Protein AF-A0A7C6KD72-F1 (afdb_monomer_lite)

Foldseek 3Di:
DDQPPPPVVDDPVLLVLLVQLLVCLVVVHDLVPRPQDQPQDPVRDGDPSVSSNVSSSSSVVCNVVPPD

pLD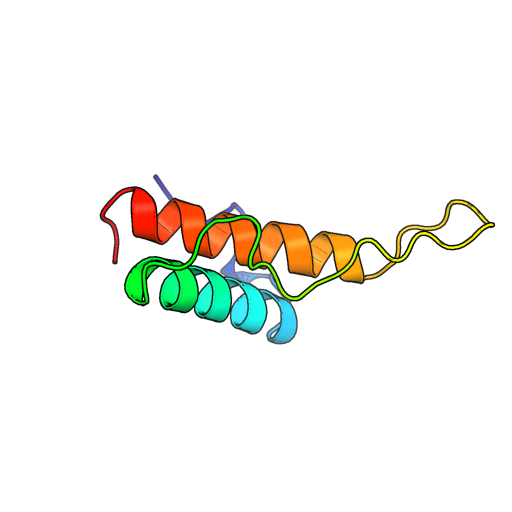DT: mean 81.41, std 12.55, range [50.91, 94.88]

Radius of gyration: 12.39 Å; chains: 1; bounding box: 29×22×35 Å

Secondary structure (DSSP, 8-state):
-PSPTTGGGS-HHHHHHHHHHHHHHHTT--GGG--------TT-PPPTHHHHHHHHHHHHHHHHTT--

Structure (mmCIF, N/CA/C/O backbone):
data_AF-A0A7C6KD72-F1
#
_entry.id   AF-A0A7C6KD72-F1
#
loop_
_atom_site.group_PDB
_atom_site.id
_atom_site.type_symbol
_atom_site.label_atom_id
_atom_site.label_alt_id
_atom_site.label_comp_id
_atom_site.label_asym_id
_atom_site.label_entity_id
_atom_site.label_seq_id
_atom_site.pdbx_PDB_ins_code
_atom_site.Cartn_x
_atom_site.Cartn_y
_atom_site.Cartn_z
_atom_site.occupancy
_atom_site.B_iso_or_equiv
_atom_site.auth_seq_id
_atom_site.auth_comp_id
_atom_site.auth_asym_id
_atom_site.auth_atom_id
_atom_site.pdbx_PDB_model_num
ATOM 1 N N . MET A 1 1 ? 2.466 -3.658 16.190 1.00 50.91 1 MET A N 1
ATOM 2 C CA . MET A 1 1 ? 3.469 -4.255 15.274 1.00 50.91 1 MET A CA 1
ATOM 3 C C . MET A 1 1 ? 4.355 -3.133 14.764 1.00 50.91 1 MET A C 1
ATOM 5 O O . MET A 1 1 ? 3.823 -2.086 14.415 1.00 50.91 1 MET A O 1
ATOM 9 N N . ASN A 1 2 ? 5.674 -3.330 14.781 1.00 59.94 2 ASN A N 1
ATOM 10 C CA . ASN A 1 2 ? 6.641 -2.347 14.288 1.00 59.94 2 ASN A CA 1
ATOM 11 C C . ASN A 1 2 ? 6.448 -2.078 12.787 1.00 59.94 2 ASN A C 1
ATOM 13 O O . ASN A 1 2 ? 5.917 -2.924 12.065 1.00 59.94 2 ASN A O 1
ATOM 17 N N . LEU A 1 3 ? 6.883 -0.898 12.330 1.00 65.00 3 LEU A N 1
ATOM 18 C CA . LEU A 1 3 ? 7.088 -0.623 10.904 1.00 65.00 3 LEU A CA 1
ATOM 19 C C . LEU A 1 3 ? 7.850 -1.798 10.256 1.00 65.00 3 LEU A C 1
ATOM 21 O O . LEU A 1 3 ? 8.679 -2.404 10.942 1.00 65.00 3 LEU A O 1
ATOM 25 N N . PRO A 1 4 ? 7.614 -2.112 8.966 1.00 65.81 4 PRO A N 1
ATOM 26 C CA . PRO A 1 4 ? 8.381 -3.141 8.270 1.00 65.81 4 PRO A CA 1
ATOM 27 C C . PRO A 1 4 ? 9.883 -2.931 8.492 1.00 65.81 4 PRO A C 1
ATOM 29 O O . PRO A 1 4 ? 10.358 -1.788 8.438 1.00 65.81 4 PRO A O 1
ATOM 32 N N . ASP A 1 5 ? 10.622 -4.013 8.754 1.00 65.00 5 ASP A N 1
ATOM 33 C CA . ASP A 1 5 ? 12.061 -3.934 9.005 1.00 65.00 5 ASP A CA 1
ATOM 34 C C . ASP A 1 5 ? 12.745 -3.102 7.912 1.00 65.00 5 ASP A C 1
ATOM 36 O O . ASP A 1 5 ? 12.520 -3.286 6.712 1.00 65.00 5 ASP A O 1
ATOM 40 N N . ARG A 1 6 ? 13.576 -2.144 8.341 1.00 69.88 6 ARG A N 1
ATOM 41 C CA . ARG A 1 6 ? 14.284 -1.194 7.466 1.00 69.88 6 ARG A CA 1
ATOM 42 C C . ARG A 1 6 ? 13.386 -0.240 6.663 1.00 69.88 6 ARG A C 1
ATOM 44 O O . ARG A 1 6 ? 13.860 0.307 5.669 1.00 69.88 6 ARG A O 1
ATOM 51 N N . TYR A 1 7 ? 12.160 0.071 7.098 1.00 65.25 7 TYR A N 1
ATOM 52 C CA . TYR A 1 7 ? 11.335 1.142 6.499 1.00 65.25 7 TYR A CA 1
ATOM 53 C C . TYR A 1 7 ? 12.111 2.464 6.309 1.00 65.25 7 TYR A C 1
ATOM 55 O O . TYR A 1 7 ? 11.982 3.151 5.296 1.00 65.25 7 TYR A O 1
ATOM 63 N N . GLN A 1 8 ? 13.003 2.794 7.249 1.00 70.31 8 GLN A N 1
ATOM 64 C CA . GLN A 1 8 ? 13.880 3.968 7.166 1.00 70.31 8 GLN A CA 1
ATOM 65 C C . GLN A 1 8 ? 14.961 3.885 6.072 1.00 70.31 8 GLN A C 1
ATOM 67 O O . GLN A 1 8 ? 15.527 4.912 5.706 1.00 70.31 8 GLN A O 1
ATOM 72 N N . GLN A 1 9 ? 15.237 2.701 5.527 1.00 77.25 9 GLN A N 1
ATOM 73 C CA . GLN A 1 9 ? 16.160 2.478 4.406 1.00 77.25 9 GLN A CA 1
ATOM 74 C C . GLN A 1 9 ? 15.413 2.352 3.072 1.00 77.25 9 GLN A C 1
ATOM 76 O O . GLN A 1 9 ? 16.040 2.272 2.019 1.00 77.25 9 GLN A O 1
ATOM 81 N N . TRP A 1 10 ? 14.073 2.346 3.083 1.00 81.00 10 TRP A N 1
ATOM 82 C CA . TRP A 1 10 ? 13.298 2.305 1.848 1.00 81.00 10 TRP A CA 1
ATOM 83 C C . TRP A 1 10 ? 13.537 3.572 1.036 1.00 81.00 10 TRP A C 1
ATOM 85 O O . TRP A 1 10 ? 13.560 4.679 1.590 1.00 81.00 10 TRP A O 1
ATOM 95 N N . ASN A 1 11 ? 13.638 3.406 -0.285 1.00 82.50 11 ASN A N 1
ATOM 96 C CA . ASN A 1 11 ? 13.628 4.520 -1.225 1.00 82.50 11 ASN A CA 1
ATOM 97 C C . ASN A 1 11 ? 12.350 5.366 -0.995 1.00 82.50 11 ASN A C 1
ATOM 99 O O . ASN A 1 11 ? 11.277 4.788 -0.773 1.00 82.50 11 ASN A O 1
ATOM 103 N N . PRO A 1 12 ? 12.430 6.711 -1.050 1.00 84.94 12 PRO A N 1
ATOM 104 C CA . PRO A 1 12 ? 11.271 7.605 -0.980 1.00 84.94 12 PRO A CA 1
ATOM 105 C C . PRO A 1 12 ? 10.041 7.145 -1.778 1.00 84.94 12 PRO A C 1
ATOM 107 O O . PRO A 1 12 ? 8.916 7.266 -1.293 1.00 84.94 12 PRO A O 1
ATOM 110 N N . ALA A 1 13 ? 10.239 6.548 -2.957 1.00 85.19 13 ALA A N 1
ATOM 111 C CA . ALA A 1 13 ? 9.150 6.044 -3.792 1.00 85.19 13 ALA A CA 1
ATOM 112 C C . ALA A 1 13 ? 8.336 4.918 -3.115 1.00 85.19 13 ALA A C 1
ATOM 114 O O . ALA A 1 13 ? 7.105 4.910 -3.184 1.00 85.19 13 ALA A O 1
ATOM 115 N N . TRP A 1 14 ? 8.995 3.996 -2.404 1.00 86.69 14 TRP A N 1
ATOM 116 C CA . TRP A 1 14 ? 8.328 2.912 -1.670 1.00 86.69 14 TRP A CA 1
ATOM 117 C C . TRP A 1 14 ? 7.614 3.424 -0.420 1.00 86.69 14 TRP A C 1
ATOM 119 O O . TRP A 1 14 ? 6.511 2.978 -0.115 1.00 86.69 14 TRP A O 1
ATOM 129 N N . ARG A 1 15 ? 8.179 4.426 0.264 1.00 88.81 15 ARG A N 1
ATOM 130 C CA . ARG A 1 15 ? 7.475 5.103 1.368 1.00 88.81 15 ARG A CA 1
ATOM 131 C C . ARG A 1 15 ? 6.210 5.803 0.875 1.00 88.81 15 ARG A C 1
ATOM 133 O O . ARG A 1 15 ? 5.195 5.797 1.563 1.00 88.81 15 ARG A O 1
ATOM 140 N N . GLY A 1 16 ? 6.249 6.372 -0.332 1.00 90.88 16 GLY A N 1
ATOM 141 C CA . GLY A 1 16 ? 5.067 6.917 -0.998 1.00 90.88 16 GLY A CA 1
ATOM 142 C C . GLY A 1 16 ? 3.984 5.859 -1.221 1.00 90.88 16 GLY A C 1
ATOM 143 O O . GLY A 1 16 ? 2.821 6.102 -0.909 1.00 90.88 16 GLY A O 1
ATOM 144 N N . ALA A 1 17 ? 4.362 4.667 -1.691 1.00 92.25 17 ALA A N 1
ATOM 145 C CA . ALA A 1 17 ? 3.433 3.546 -1.844 1.00 92.25 17 ALA A CA 1
ATOM 146 C C . ALA A 1 17 ? 2.820 3.107 -0.507 1.00 92.25 17 ALA A C 1
ATOM 148 O O . ALA A 1 17 ? 1.607 2.938 -0.426 1.00 92.25 17 ALA A O 1
ATOM 149 N N . PHE A 1 18 ? 3.632 3.011 0.547 1.00 92.44 18 PHE A N 1
ATOM 150 C CA . PHE A 1 18 ? 3.169 2.703 1.902 1.00 92.44 18 PHE A CA 1
ATOM 151 C C . PHE A 1 18 ? 2.130 3.711 2.406 1.00 92.44 18 PHE A C 1
ATOM 153 O O . PHE A 1 18 ? 1.039 3.325 2.820 1.00 92.44 18 PHE A O 1
ATOM 160 N N . LYS A 1 19 ? 2.410 5.016 2.286 1.00 92.69 19 LYS A N 1
ATOM 161 C CA . LYS A 1 19 ? 1.455 6.075 2.658 1.00 92.69 19 LYS A CA 1
ATOM 162 C C . LYS A 1 19 ? 0.147 5.989 1.868 1.00 92.69 19 LYS A C 1
ATOM 164 O O . LYS A 1 19 ? -0.921 6.163 2.443 1.00 92.69 19 LYS A O 1
ATOM 169 N N . LYS A 1 20 ? 0.215 5.680 0.569 1.00 94.06 20 LYS A N 1
ATOM 170 C CA . LYS A 1 20 ? -0.982 5.459 -0.259 1.00 94.06 20 LYS A CA 1
ATOM 171 C C . LYS A 1 20 ? -1.799 4.254 0.210 1.00 94.06 20 LYS A C 1
ATOM 173 O O . LYS A 1 20 ? -3.019 4.302 0.136 1.00 94.06 20 LYS A O 1
ATOM 178 N N . GLY A 1 21 ? -1.146 3.199 0.696 1.00 93.62 21 GLY A N 1
ATOM 179 C CA . GLY A 1 21 ? -1.813 2.041 1.291 1.00 93.62 21 GLY A CA 1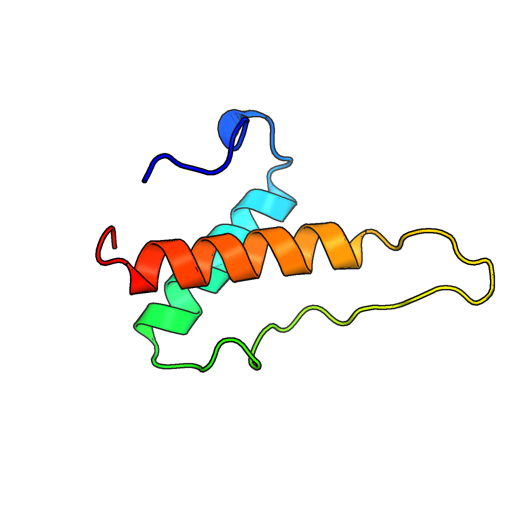
ATOM 180 C C . GLY A 1 21 ? -2.583 2.397 2.558 1.00 93.62 21 GLY A C 1
ATOM 181 O O . GLY A 1 21 ? -3.745 2.024 2.695 1.00 93.62 21 GLY A O 1
ATOM 182 N N . ILE A 1 22 ? -1.958 3.184 3.442 1.00 94.31 22 ILE A N 1
ATOM 183 C CA . ILE A 1 22 ? -2.614 3.727 4.641 1.00 94.31 22 ILE A CA 1
ATOM 184 C C . ILE A 1 22 ? -3.849 4.539 4.249 1.00 94.31 22 ILE A C 1
ATOM 186 O O . ILE A 1 22 ? -4.926 4.311 4.792 1.00 94.31 22 ILE A O 1
ATOM 190 N N . GLN A 1 23 ? -3.703 5.468 3.299 1.00 94.88 23 GLN A N 1
ATOM 191 C CA . GLN A 1 23 ? -4.811 6.317 2.864 1.00 94.88 23 GLN A CA 1
ATOM 192 C C . GLN A 1 23 ? -5.960 5.488 2.283 1.00 94.88 23 GLN A C 1
ATOM 194 O O . GLN A 1 23 ? -7.099 5.678 2.679 1.00 94.88 23 GLN A O 1
ATOM 199 N N . ALA A 1 24 ? -5.659 4.502 1.436 1.00 94.44 24 ALA A N 1
ATOM 200 C CA . ALA A 1 24 ? -6.679 3.640 0.850 1.00 94.44 24 ALA A CA 1
ATOM 201 C C . ALA A 1 24 ? -7.495 2.878 1.905 1.00 94.44 24 ALA A C 1
ATOM 203 O O . ALA A 1 24 ? -8.706 2.755 1.762 1.00 94.44 24 ALA A O 1
ATOM 204 N N . HIS A 1 25 ? -6.860 2.400 2.980 1.00 93.94 25 HIS A N 1
ATOM 205 C CA . HIS A 1 25 ? -7.594 1.799 4.094 1.00 93.94 25 HIS A CA 1
ATOM 206 C C . HIS A 1 25 ? -8.500 2.822 4.798 1.00 93.94 25 HIS A C 1
ATOM 208 O O . HIS A 1 25 ? -9.664 2.528 5.060 1.00 93.94 25 HIS A O 1
ATOM 214 N N . ARG A 1 26 ? -7.992 4.034 5.068 1.00 91.75 26 ARG A N 1
ATOM 215 C CA . ARG A 1 26 ? -8.778 5.128 5.676 1.00 91.75 26 ARG A CA 1
ATOM 216 C C . ARG A 1 26 ? -9.973 5.532 4.810 1.00 91.75 26 ARG A C 1
ATOM 218 O O . ARG A 1 26 ? -11.019 5.863 5.353 1.00 91.75 26 ARG A O 1
ATOM 225 N N . ASP A 1 27 ? -9.826 5.442 3.492 1.00 94.31 27 ASP A N 1
ATOM 226 C CA . ASP A 1 27 ? -10.882 5.704 2.511 1.00 94.31 27 ASP A CA 1
ATOM 227 C C . ASP A 1 27 ? -11.866 4.522 2.359 1.00 94.31 27 ASP A C 1
ATOM 229 O O . ASP A 1 27 ? -12.790 4.583 1.551 1.00 94.31 27 ASP A O 1
ATOM 233 N N . GLY A 1 28 ? -11.675 3.424 3.104 1.00 94.50 28 GLY A N 1
ATOM 234 C CA . GLY A 1 28 ? -12.529 2.234 3.049 1.00 94.50 28 GLY A CA 1
ATOM 235 C C . GLY A 1 28 ? -12.320 1.363 1.807 1.00 94.50 28 GLY A C 1
ATOM 236 O O . GLY A 1 28 ? -13.143 0.492 1.518 1.00 94.50 28 GLY A O 1
ATOM 237 N N . LEU A 1 29 ? -11.233 1.569 1.057 1.00 94.62 29 LEU A N 1
ATOM 238 C CA . LEU A 1 29 ? -10.934 0.780 -0.135 1.00 94.62 29 LEU A CA 1
ATOM 239 C C . LEU A 1 29 ? -10.411 -0.617 0.237 1.00 94.62 29 LEU A C 1
ATOM 241 O O . LEU A 1 29 ? -9.621 -0.765 1.177 1.00 94.62 29 LEU A O 1
ATOM 245 N N . PRO A 1 30 ? -10.778 -1.657 -0.533 1.00 93.12 30 PRO A N 1
ATOM 246 C CA . PRO A 1 30 ? -10.285 -3.008 -0.300 1.00 93.12 30 PRO A CA 1
ATOM 247 C C . PRO A 1 30 ? -8.797 -3.142 -0.660 1.00 93.12 30 PRO A C 1
ATOM 249 O O . PRO A 1 30 ? -8.269 -2.416 -1.500 1.00 93.12 30 PRO A O 1
ATOM 252 N N . LEU A 1 31 ? -8.122 -4.157 -0.106 1.00 89.56 31 LEU A N 1
ATOM 253 C CA . LEU A 1 31 ? -6.717 -4.481 -0.415 1.00 89.56 31 LEU A CA 1
ATOM 254 C C . LEU A 1 31 ? -6.474 -4.765 -1.918 1.00 89.56 31 LEU A C 1
ATOM 256 O O . LEU A 1 31 ? -5.352 -4.634 -2.411 1.00 89.56 31 LEU A O 1
ATOM 260 N N . SER A 1 32 ? -7.515 -5.159 -2.658 1.00 88.88 32 SER A N 1
ATOM 261 C CA . SER A 1 32 ? -7.474 -5.354 -4.113 1.00 88.88 32 SER A CA 1
ATOM 262 C C . SER A 1 32 ? -7.409 -4.046 -4.908 1.00 88.88 32 SER A C 1
ATOM 264 O O . SER A 1 32 ? -7.008 -4.085 -6.065 1.00 88.88 32 SER A O 1
ATOM 266 N N . ALA A 1 33 ? -7.707 -2.893 -4.297 1.00 91.44 33 ALA A N 1
ATOM 267 C CA . ALA A 1 33 ? -7.594 -1.570 -4.921 1.00 91.44 33 ALA A CA 1
ATOM 268 C C . ALA A 1 33 ? -6.139 -1.082 -5.072 1.00 91.44 33 ALA A C 1
ATOM 270 O O . ALA A 1 33 ? -5.896 0.074 -5.416 1.00 91.44 33 ALA A O 1
ATOM 271 N N . CYS A 1 34 ? -5.157 -1.947 -4.797 1.00 89.56 34 CYS A N 1
ATOM 272 C CA . CYS A 1 34 ? -3.746 -1.665 -5.018 1.00 89.56 34 CYS A CA 1
ATOM 273 C C . CYS A 1 34 ? -3.512 -1.241 -6.483 1.00 89.56 34 CYS A C 1
ATOM 275 O O . CYS A 1 34 ? -3.704 -2.060 -7.380 1.00 89.56 34 CYS A O 1
ATOM 277 N N . PRO A 1 35 ? -3.024 -0.013 -6.746 1.00 86.94 35 PRO A N 1
ATOM 278 C CA . PRO A 1 35 ? -2.881 0.512 -8.108 1.00 86.94 35 PRO A CA 1
ATOM 279 C C . PRO A 1 35 ? -1.661 -0.054 -8.852 1.00 86.94 35 PRO A C 1
ATOM 281 O O . PRO A 1 35 ? -1.443 0.238 -10.025 1.00 86.94 35 PRO A O 1
ATOM 284 N N . TYR A 1 36 ? -0.811 -0.809 -8.156 1.00 86.44 36 TYR A N 1
ATOM 285 C CA . TYR A 1 36 ? 0.401 -1.389 -8.715 1.00 86.44 36 TYR A CA 1
ATOM 286 C C . TYR A 1 36 ? 0.105 -2.780 -9.286 1.00 86.44 36 TYR A C 1
ATOM 288 O O . TYR A 1 36 ? -0.302 -3.683 -8.556 1.00 86.44 36 TYR A O 1
ATOM 296 N N . GLU A 1 37 ? 0.344 -2.960 -10.583 1.00 78.69 37 GLU A N 1
ATOM 297 C CA . GLU A 1 37 ? 0.166 -4.241 -11.276 1.00 78.69 37 GLU A CA 1
ATOM 298 C C . GLU A 1 37 ? 1.445 -5.091 -11.238 1.00 78.69 37 GLU A C 1
ATOM 300 O O . GLU A 1 37 ? 2.553 -4.568 -11.408 1.00 78.69 37 GLU A O 1
ATOM 305 N N . ASP A 1 38 ? 1.312 -6.414 -11.071 1.00 75.50 38 ASP A N 1
ATOM 306 C CA . ASP A 1 38 ? 2.437 -7.356 -11.190 1.00 75.50 38 ASP A CA 1
ATOM 307 C C . ASP A 1 38 ? 2.816 -7.523 -12.667 1.00 75.50 38 ASP A C 1
ATOM 309 O O . ASP A 1 38 ? 2.378 -8.438 -13.363 1.00 75.50 38 ASP A O 1
ATOM 313 N N . LYS A 1 39 ? 3.626 -6.588 -13.168 1.00 67.69 39 LYS A N 1
ATOM 314 C CA . LYS A 1 39 ? 4.145 -6.627 -14.536 1.00 67.69 39 LYS A CA 1
ATOM 315 C C . LYS A 1 39 ? 5.299 -7.615 -14.589 1.00 67.69 39 LYS A C 1
ATOM 317 O O . LYS A 1 39 ? 6.459 -7.218 -14.474 1.00 67.69 39 LYS A O 1
ATOM 322 N N . ARG A 1 40 ? 5.007 -8.908 -14.709 1.00 64.44 4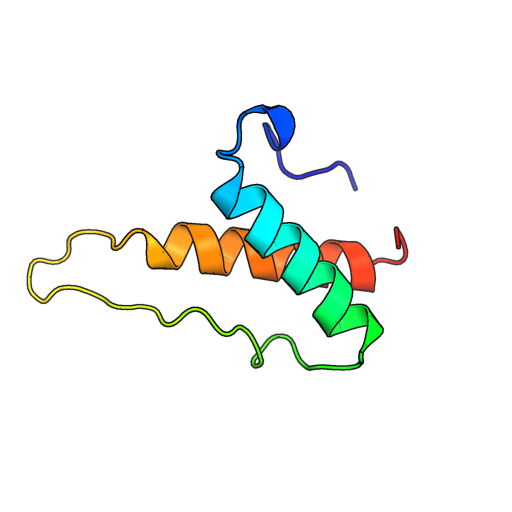0 ARG A N 1
ATOM 323 C CA . ARG A 1 40 ? 6.053 -9.893 -15.000 1.00 64.44 40 ARG A CA 1
ATOM 324 C C . ARG A 1 40 ? 6.556 -9.666 -16.412 1.00 64.44 40 ARG A C 1
ATOM 326 O O . ARG A 1 40 ? 5.776 -9.587 -17.357 1.00 64.44 40 ARG A O 1
ATOM 333 N N . LYS A 1 41 ? 7.870 -9.555 -16.549 1.00 61.44 41 LYS A N 1
ATOM 334 C CA . LYS A 1 41 ? 8.494 -9.655 -17.859 1.00 61.44 41 LYS A CA 1
ATOM 335 C C . LYS A 1 41 ? 8.495 -11.132 -18.290 1.00 61.44 41 LYS A C 1
ATOM 337 O O . LYS A 1 41 ? 8.614 -12.004 -17.425 1.00 61.44 41 LYS A O 1
ATOM 342 N N . PRO A 1 42 ? 8.404 -11.429 -19.599 1.00 61.69 42 PRO A N 1
ATOM 343 C CA . PRO A 1 42 ? 8.506 -12.799 -20.113 1.00 61.69 42 PRO A CA 1
ATOM 344 C C . PRO A 1 42 ? 9.827 -13.496 -19.742 1.00 61.69 42 PRO A C 1
ATOM 346 O O . PRO A 1 42 ? 9.895 -14.717 -19.719 1.00 61.69 42 PRO A O 1
ATOM 349 N N . ASP A 1 43 ? 10.863 -12.718 -19.416 1.00 71.94 43 ASP A N 1
ATOM 350 C CA . ASP A 1 43 ? 12.202 -13.175 -19.026 1.00 71.94 43 ASP A CA 1
ATOM 351 C C . ASP A 1 43 ? 12.317 -13.625 -17.550 1.00 71.94 43 ASP A C 1
ATOM 353 O O . ASP A 1 43 ? 13.412 -13.943 -17.086 1.00 71.94 43 ASP A O 1
ATOM 357 N N . GLY A 1 44 ? 11.217 -13.619 -16.785 1.00 64.38 44 GLY A N 1
ATOM 358 C CA . GLY A 1 44 ? 11.196 -14.019 -15.373 1.00 64.38 44 GLY A CA 1
ATOM 359 C C . GLY A 1 44 ? 11.857 -13.022 -14.413 1.00 64.38 44 GLY A C 1
ATOM 360 O O . GLY A 1 44 ? 11.885 -13.266 -13.203 1.00 64.38 44 GLY A O 1
ATOM 361 N N . ARG A 1 45 ? 12.365 -11.881 -14.902 1.00 62.78 45 ARG A N 1
ATOM 362 C CA . ARG A 1 45 ? 12.983 -10.863 -14.047 1.00 62.78 45 ARG A CA 1
ATOM 363 C C . ARG A 1 45 ? 11.916 -10.091 -13.279 1.00 62.78 45 ARG A C 1
ATOM 365 O O . ARG A 1 45 ? 10.871 -9.707 -13.808 1.00 62.78 45 ARG A O 1
ATOM 372 N N . LEU A 1 46 ? 12.207 -9.838 -12.005 1.00 59.28 46 LEU A N 1
ATOM 373 C CA . LEU A 1 46 ? 11.333 -9.083 -11.115 1.00 59.28 46 LEU A CA 1
ATOM 374 C C . LEU A 1 46 ? 11.206 -7.643 -11.621 1.00 59.28 46 LEU A C 1
ATOM 376 O O . LEU A 1 46 ? 12.200 -6.923 -11.739 1.00 59.28 46 LEU A O 1
ATOM 380 N N . SER A 1 47 ? 9.982 -7.204 -11.906 1.00 60.72 47 SER A N 1
ATOM 381 C CA . SER A 1 47 ? 9.719 -5.783 -12.091 1.00 60.72 47 SER A CA 1
ATOM 382 C C . SER A 1 47 ? 9.707 -5.088 -10.735 1.00 60.72 47 SER A C 1
ATOM 384 O O . SER A 1 47 ? 9.270 -5.641 -9.720 1.00 60.72 47 SER A O 1
ATOM 386 N N . TRP A 1 48 ? 10.162 -3.834 -10.733 1.00 65.81 48 TRP A N 1
ATOM 387 C CA . TRP A 1 48 ? 10.092 -2.938 -9.579 1.00 65.81 48 TRP A CA 1
ATOM 388 C C . TRP A 1 48 ? 8.688 -2.918 -8.952 1.00 65.81 48 TRP A C 1
ATOM 390 O O . TRP A 1 48 ? 8.562 -2.728 -7.745 1.00 65.81 48 TRP A O 1
ATOM 400 N N . SER A 1 49 ? 7.646 -3.192 -9.744 1.00 73.69 49 SER A N 1
ATOM 401 C CA . SER A 1 49 ? 6.244 -3.216 -9.342 1.00 73.69 49 SER A CA 1
ATOM 402 C C . SER A 1 49 ? 5.947 -4.073 -8.110 1.00 73.69 49 SER A C 1
ATOM 404 O O . SER A 1 49 ? 5.159 -3.640 -7.276 1.00 73.69 49 SER A O 1
ATOM 406 N N . ARG A 1 50 ? 6.595 -5.235 -7.912 1.00 80.56 50 ARG A N 1
ATOM 407 C CA . ARG A 1 50 ? 6.319 -6.069 -6.721 1.00 80.56 50 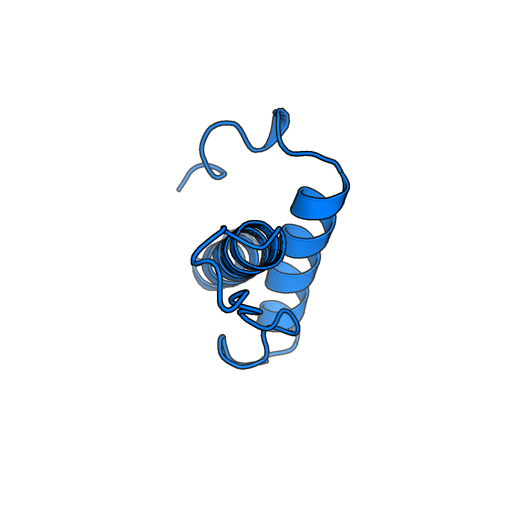ARG A CA 1
ATOM 408 C C . ARG A 1 50 ? 6.736 -5.402 -5.413 1.00 80.56 50 ARG A C 1
ATOM 410 O O . ARG A 1 50 ? 6.021 -5.541 -4.427 1.00 80.56 50 ARG A O 1
ATOM 417 N N . ALA A 1 51 ? 7.832 -4.644 -5.404 1.00 84.81 51 ALA A N 1
ATOM 418 C CA . ALA A 1 51 ? 8.248 -3.908 -4.212 1.00 84.81 51 ALA A CA 1
ATOM 419 C C . ALA A 1 51 ? 7.234 -2.810 -3.848 1.00 84.81 51 ALA A C 1
ATOM 421 O O . ALA A 1 51 ? 6.903 -2.640 -2.678 1.00 84.81 51 ALA A O 1
ATOM 422 N N . PHE A 1 52 ? 6.668 -2.129 -4.851 1.00 87.75 52 PH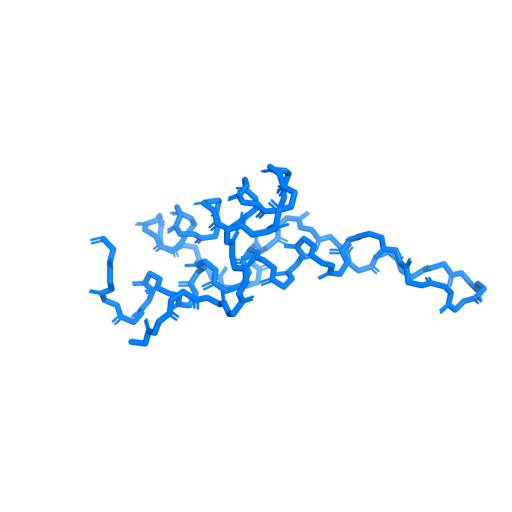E A N 1
ATOM 423 C CA . PHE A 1 52 ? 5.598 -1.150 -4.642 1.00 87.75 52 PHE A CA 1
ATOM 424 C C . PHE A 1 52 ? 4.287 -1.797 -4.173 1.00 87.75 52 PHE A C 1
ATOM 426 O O . PHE A 1 52 ? 3.647 -1.264 -3.270 1.00 87.75 52 PHE A O 1
ATOM 433 N N . ILE A 1 53 ? 3.915 -2.958 -4.732 1.00 90.50 53 ILE A N 1
ATOM 434 C CA . ILE A 1 53 ? 2.749 -3.740 -4.285 1.00 90.50 53 ILE A CA 1
ATOM 435 C C . ILE A 1 53 ? 2.900 -4.119 -2.812 1.00 90.50 53 ILE A C 1
ATOM 437 O O . ILE A 1 53 ? 1.976 -3.911 -2.028 1.00 90.50 53 ILE A O 1
ATOM 441 N N . THR A 1 54 ? 4.056 -4.663 -2.426 1.00 89.62 54 THR A N 1
ATOM 442 C CA . THR A 1 54 ? 4.329 -5.041 -1.034 1.00 89.62 54 THR A CA 1
ATOM 443 C C . THR A 1 54 ? 4.261 -3.822 -0.121 1.00 89.62 54 THR A C 1
ATOM 445 O O . THR A 1 54 ? 3.486 -3.833 0.828 1.00 89.62 54 THR A O 1
ATOM 448 N N . ALA A 1 55 ? 4.961 -2.736 -0.465 1.00 91.44 55 ALA A N 1
ATOM 449 C CA . ALA A 1 55 ? 4.957 -1.505 0.319 1.00 91.44 55 ALA A CA 1
ATOM 450 C C . ALA A 1 55 ? 3.544 -0.936 0.529 1.00 91.44 55 ALA A C 1
ATOM 452 O O . ALA A 1 55 ? 3.188 -0.561 1.644 1.00 91.44 55 ALA A O 1
ATOM 453 N N . TRP A 1 56 ? 2.719 -0.899 -0.521 1.00 94.00 56 TRP A N 1
ATOM 454 C CA . TRP A 1 56 ? 1.333 -0.435 -0.426 1.00 94.00 56 TRP A CA 1
ATOM 455 C C . TRP A 1 56 ? 0.484 -1.344 0.467 1.00 94.00 56 TRP A C 1
ATOM 457 O O . TRP A 1 56 ? -0.229 -0.862 1.345 1.00 94.00 56 TRP A O 1
ATOM 467 N N . ARG A 1 57 ? 0.595 -2.666 0.299 1.00 92.56 57 ARG A N 1
ATOM 468 C CA . ARG A 1 57 ? -0.146 -3.636 1.119 1.00 92.56 57 ARG A CA 1
ATOM 469 C C . ARG A 1 57 ? 0.259 -3.574 2.587 1.00 92.56 57 ARG A C 1
ATOM 471 O O . ARG A 1 57 ? -0.608 -3.703 3.446 1.00 92.56 57 ARG A O 1
ATOM 478 N N . ASP A 1 58 ? 1.538 -3.358 2.873 1.00 91.75 58 ASP A N 1
ATOM 479 C CA . ASP A 1 58 ? 2.031 -3.189 4.239 1.00 91.75 58 ASP A CA 1
ATOM 480 C C . ASP A 1 58 ? 1.424 -1.943 4.887 1.00 91.75 58 ASP A C 1
ATOM 482 O O . ASP A 1 58 ? 0.975 -2.011 6.028 1.00 91.75 58 ASP A O 1
ATOM 486 N N . GLY A 1 59 ? 1.325 -0.833 4.148 1.00 91.62 59 GLY A N 1
ATOM 487 C CA . GLY A 1 59 ? 0.669 0.387 4.624 1.00 91.62 59 GLY A CA 1
ATOM 488 C C . GLY A 1 59 ? -0.817 0.190 4.914 1.00 91.62 59 GLY A C 1
ATOM 489 O O . GLY A 1 59 ? -1.300 0.585 5.975 1.00 91.62 59 GLY A O 1
ATOM 490 N N . TRP A 1 60 ? -1.533 -0.478 4.007 1.00 93.81 60 TRP A N 1
ATOM 491 C CA . TRP A 1 60 ? -2.950 -0.798 4.195 1.00 93.81 60 TRP A CA 1
ATOM 492 C C . TRP A 1 60 ? -3.168 -1.645 5.454 1.00 93.81 60 TRP A C 1
ATOM 494 O O . TRP A 1 60 ? -3.962 -1.280 6.318 1.00 93.81 60 TRP A O 1
ATOM 504 N N . LYS A 1 61 ? -2.392 -2.727 5.613 1.00 91.62 61 LYS A N 1
ATOM 505 C CA . LYS A 1 61 ? -2.462 -3.620 6.784 1.00 91.62 61 LYS A CA 1
ATOM 506 C C . LYS A 1 61 ? -2.081 -2.916 8.083 1.00 91.62 61 LYS A C 1
ATOM 508 O O . LYS A 1 61 ? -2.647 -3.182 9.139 1.00 91.62 61 LYS A O 1
ATOM 513 N N . TRP A 1 62 ? -1.094 -2.029 8.023 1.00 89.94 62 TRP A N 1
ATOM 514 C CA . TRP A 1 62 ? -0.674 -1.255 9.184 1.00 89.94 62 TRP A CA 1
ATOM 515 C C . TRP A 1 62 ? -1.810 -0.358 9.694 1.00 89.94 62 TRP A C 1
ATOM 517 O O . TRP A 1 62 ? -2.060 -0.316 10.901 1.00 89.94 62 TRP A O 1
ATOM 527 N N . SER A 1 63 ? -2.541 0.280 8.772 1.00 89.88 63 SER A N 1
ATOM 528 C CA . SER A 1 63 ? -3.718 1.091 9.093 1.00 89.88 63 SER A CA 1
ATOM 529 C C . SER A 1 63 ? -4.904 0.242 9.566 1.00 89.88 63 SER A C 1
ATOM 531 O O . SER A 1 63 ? -5.541 0.614 10.549 1.00 89.88 63 SER A O 1
ATOM 533 N N . SER A 1 64 ? -5.155 -0.922 8.950 1.00 87.81 64 SER A N 1
ATOM 534 C CA . SER A 1 64 ? -6.241 -1.832 9.357 1.00 87.81 64 SER A CA 1
ATOM 535 C C . SER A 1 64 ? -6.067 -2.404 10.756 1.00 87.81 64 SER A C 1
ATOM 537 O O . SER A 1 64 ? -7.041 -2.700 11.436 1.00 87.81 64 SER A O 1
ATOM 539 N N . ASN A 1 65 ? -4.822 -2.521 11.211 1.00 86.75 65 ASN A N 1
ATOM 540 C CA . ASN A 1 65 ? -4.496 -2.991 12.553 1.00 86.75 65 ASN A CA 1
ATOM 541 C C . ASN A 1 65 ? -4.580 -1.886 13.627 1.00 86.75 65 ASN A C 1
ATOM 543 O O . ASN A 1 65 ? -4.101 -2.099 14.738 1.00 86.75 65 ASN A O 1
ATOM 547 N N . GLY A 1 66 ? -5.141 -0.709 13.314 1.00 76.00 66 GLY A N 1
ATOM 548 C CA . GLY A 1 66 ? -5.448 0.335 14.300 1.00 76.00 66 GLY A CA 1
ATOM 549 C C . GLY A 1 66 ? -4.285 1.249 14.699 1.00 76.00 66 GLY A C 1
ATOM 550 O O . GLY A 1 66 ? -4.370 1.905 15.729 1.00 76.00 66 GLY A O 1
ATOM 551 N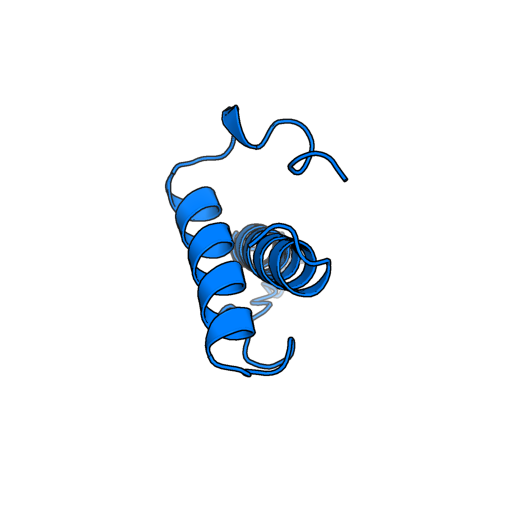 N . ASN A 1 67 ? -3.203 1.316 13.915 1.00 67.00 67 ASN A N 1
ATOM 552 C CA . ASN A 1 67 ? -2.059 2.199 14.211 1.00 67.00 67 ASN A CA 1
ATOM 553 C C . ASN A 1 67 ? -2.161 3.596 13.549 1.00 67.00 67 ASN A C 1
ATOM 555 O O . ASN A 1 67 ? -1.173 4.323 13.539 1.00 67.00 67 ASN A O 1
ATOM 559 N N . ALA A 1 68 ? -3.310 3.937 12.952 1.00 57.16 68 ALA A N 1
ATOM 560 C CA . ALA A 1 68 ? -3.487 5.031 11.983 1.00 57.16 68 ALA A CA 1
ATOM 561 C C . ALA A 1 68 ? -3.538 6.461 12.549 1.00 57.16 68 ALA A C 1
ATOM 563 O O . ALA A 1 68 ? -3.992 6.636 13.696 1.00 57.16 68 ALA A O 1
#

Sequence (68 aa):
MNLPDRYQQWNPAWRGAFKKGIQAHRDGLPLSACPYEDKRKPDGRLSWSRAFITAWRDGWKWSSNGNA